Protein AF-A0A2D9P702-F1 (afdb_monomer_lite)

Secondary structure (DSSP, 8-state):
--SHHHHHHHHHHHHHS-----EEEEEEEEEE-TTS-EEEEEEEEEEEESSSEE-HHHHHHHHHHTSEETTEEEEEEEEEEE-----GGGHHHHHTT-S----EEEE-SSSPEEP----STTGGG-EEEEEEEE---------------------------

Sequence (161 aa):
MNIEESWLKNFKYHDKKKNPPIFEVKLFFLYVNSKNELEYLKEGSTYILQSKIFDKKDIIKNIKENQYIHKKKYKLISLLKFNIDINIENLEDFLLDTHDKNYMTALNNLEDITFTNNSTLFNELNNIFFVFLEDNYKNNTTKKIKFNTKTRNNKTKRFKA

Radius of gyration: 27.04 Å; chains: 1; bounding box: 48×30×107 Å

Structure (mmCIF, N/CA/C/O backbone):
data_AF-A0A2D9P702-F1
#
_entry.id   AF-A0A2D9P702-F1
#
loop_
_atom_site.group_PDB
_atom_site.id
_atom_site.type_symbol
_atom_site.label_atom_id
_atom_site.label_alt_id
_atom_site.label_comp_id
_atom_site.label_asym_id
_atom_site.label_entity_id
_atom_site.label_seq_id
_atom_site.pdbx_PDB_ins_code
_atom_site.Cartn_x
_atom_site.Cartn_y
_atom_site.Cartn_z
_atom_site.occupancy
_atom_site.B_iso_or_equiv
_atom_site.auth_seq_id
_atom_site.auth_comp_id
_atom_site.auth_asym_id
_atom_site.auth_atom_id
_atom_site.pdbx_PDB_model_num
ATOM 1 N N . MET A 1 1 ? -0.741 -12.822 -40.220 1.00 45.97 1 MET A N 1
ATOM 2 C CA . MET A 1 1 ? 0.520 -12.535 -39.505 1.00 45.97 1 MET A CA 1
ATOM 3 C C . MET A 1 1 ? 0.985 -11.099 -39.795 1.00 45.97 1 MET A C 1
ATOM 5 O O . MET A 1 1 ? 2.028 -10.928 -40.396 1.00 45.97 1 MET A O 1
ATOM 9 N N . ASN A 1 2 ? 0.189 -10.054 -39.492 1.00 51.59 2 ASN A N 1
ATOM 10 C CA . ASN A 1 2 ? 0.554 -8.683 -39.929 1.00 51.59 2 ASN A CA 1
ATOM 11 C C . ASN A 1 2 ? 0.009 -7.501 -39.095 1.00 51.59 2 ASN A C 1
ATOM 13 O O . ASN A 1 2 ? 0.209 -6.352 -39.470 1.00 51.59 2 ASN A O 1
ATOM 17 N N . ILE A 1 3 ? -0.661 -7.750 -37.967 1.00 52.44 3 ILE A N 1
ATOM 18 C CA . ILE A 1 3 ? -1.088 -6.685 -37.034 1.00 52.44 3 ILE A CA 1
ATOM 19 C C . ILE A 1 3 ? -0.254 -6.765 -35.751 1.00 52.44 3 ILE A C 1
ATOM 21 O O . ILE A 1 3 ? 0.208 -5.740 -35.254 1.00 52.44 3 ILE A O 1
ATOM 25 N N . GLU A 1 4 ? 0.033 -7.986 -35.287 1.00 54.59 4 GLU A N 1
ATOM 26 C CA . GLU A 1 4 ? 0.778 -8.253 -34.052 1.00 54.59 4 GLU A CA 1
ATOM 27 C C . GLU A 1 4 ? 2.236 -7.758 -34.068 1.00 54.59 4 GLU A C 1
ATOM 29 O O . GLU A 1 4 ? 2.728 -7.231 -33.079 1.00 54.59 4 GLU A O 1
ATOM 34 N N . GLU A 1 5 ? 2.932 -7.819 -35.203 1.00 64.38 5 GLU A N 1
ATOM 35 C CA . GLU A 1 5 ? 4.304 -7.295 -35.268 1.00 64.38 5 GLU A CA 1
ATOM 36 C C . GLU A 1 5 ? 4.372 -5.770 -35.424 1.00 64.38 5 GLU A C 1
ATOM 38 O O . GLU A 1 5 ? 5.365 -5.145 -35.042 1.00 64.38 5 GLU A O 1
ATOM 43 N N . SER A 1 6 ? 3.338 -5.157 -36.012 1.00 69.31 6 SER A N 1
ATOM 44 C CA . SER A 1 6 ? 3.342 -3.723 -36.316 1.00 69.31 6 SER A CA 1
ATOM 45 C C . SER A 1 6 ? 3.163 -2.887 -35.049 1.00 69.31 6 SER A C 1
ATOM 47 O O . SER A 1 6 ? 3.909 -1.926 -34.843 1.00 69.31 6 SER A O 1
ATOM 49 N N . TRP A 1 7 ? 2.251 -3.292 -34.153 1.00 73.75 7 TRP A N 1
ATOM 50 C CA . TRP A 1 7 ? 2.085 -2.614 -32.864 1.00 73.75 7 TRP A CA 1
ATOM 51 C C . TRP A 1 7 ? 3.349 -2.737 -32.006 1.00 73.75 7 TRP A C 1
ATOM 53 O O . TRP A 1 7 ? 3.794 -1.739 -31.444 1.00 73.75 7 TRP A O 1
ATOM 63 N N . LEU A 1 8 ? 3.984 -3.915 -31.981 1.00 70.94 8 LEU A N 1
ATOM 64 C CA . LEU A 1 8 ? 5.185 -4.168 -31.185 1.00 70.94 8 LEU A CA 1
ATOM 65 C C . LEU A 1 8 ? 6.379 -3.322 -31.652 1.00 70.94 8 LEU A C 1
ATOM 67 O O . LEU A 1 8 ? 7.097 -2.742 -30.835 1.00 70.94 8 LEU A O 1
ATOM 71 N N . LYS A 1 9 ? 6.584 -3.213 -32.972 1.00 73.06 9 LYS A N 1
ATOM 72 C CA . LYS A 1 9 ? 7.661 -2.400 -33.565 1.00 73.06 9 LYS A CA 1
ATOM 73 C C . LYS A 1 9 ? 7.445 -0.905 -33.325 1.00 73.06 9 LYS A C 1
ATOM 75 O O . LYS A 1 9 ? 8.382 -0.223 -32.905 1.00 73.06 9 LYS A O 1
ATOM 80 N N . ASN A 1 10 ? 6.222 -0.409 -33.523 1.00 72.00 10 ASN A N 1
ATOM 81 C CA . ASN A 1 10 ? 5.877 0.982 -33.217 1.00 72.00 10 ASN A CA 1
ATOM 82 C C . ASN A 1 10 ? 6.067 1.280 -31.725 1.00 72.00 10 ASN A C 1
ATOM 84 O O . ASN A 1 10 ? 6.603 2.324 -31.359 1.00 72.00 10 ASN A O 1
ATOM 88 N N . PHE A 1 11 ? 5.714 0.333 -30.858 1.00 71.31 11 PHE A N 1
ATOM 89 C CA . PHE A 1 11 ? 5.868 0.493 -29.422 1.00 71.31 11 PHE A CA 1
ATOM 90 C C . PHE A 1 11 ? 7.341 0.548 -28.984 1.00 71.31 11 PHE A C 1
ATOM 92 O O . PHE A 1 11 ? 7.750 1.494 -28.307 1.00 71.31 11 PHE A O 1
ATOM 99 N N . LYS A 1 12 ? 8.167 -0.411 -29.435 1.00 69.06 12 LYS A N 1
ATOM 100 C CA . LYS A 1 12 ? 9.627 -0.428 -29.198 1.00 69.06 12 LYS A CA 1
ATOM 101 C C . LYS A 1 12 ? 10.282 0.898 -29.614 1.00 69.06 12 LYS A C 1
ATOM 103 O O . LYS A 1 12 ? 11.251 1.330 -28.993 1.00 69.06 12 LYS A O 1
ATOM 108 N N . TYR A 1 13 ? 9.761 1.550 -30.655 1.00 70.19 13 TYR A N 1
ATOM 109 C CA . TYR A 1 13 ? 10.226 2.861 -31.105 1.00 70.19 13 TYR A CA 1
ATOM 110 C C . TYR A 1 13 ? 9.830 4.004 -30.151 1.00 70.19 13 TYR A C 1
ATOM 112 O O . TYR A 1 13 ? 10.665 4.858 -29.848 1.00 70.19 13 TYR A O 1
ATOM 120 N N . HIS A 1 14 ? 8.590 4.018 -29.652 1.00 65.75 14 HIS A N 1
ATOM 121 C CA . HIS A 1 14 ? 8.101 5.057 -28.741 1.00 65.75 14 HIS A CA 1
ATOM 122 C C . HIS A 1 14 ? 8.740 4.991 -27.350 1.00 65.75 14 HIS A C 1
ATOM 124 O O . HIS A 1 14 ? 9.120 6.033 -26.821 1.00 65.75 14 HIS A O 1
ATOM 130 N N . ASP A 1 15 ? 8.942 3.796 -26.793 1.00 68.31 15 ASP A N 1
ATOM 131 C CA . ASP A 1 15 ? 9.542 3.642 -25.461 1.00 68.31 15 ASP A CA 1
ATOM 132 C C . ASP A 1 15 ? 11.024 4.071 -25.418 1.00 68.31 15 ASP A C 1
ATOM 134 O O . ASP A 1 15 ? 11.485 4.702 -24.466 1.00 68.31 15 ASP A O 1
ATOM 138 N N . LYS A 1 16 ? 11.766 3.859 -26.516 1.00 65.88 16 LYS A N 1
ATOM 139 C CA . LYS A 1 16 ? 13.155 4.336 -26.654 1.00 65.88 16 LYS A CA 1
ATOM 140 C C . LYS A 1 16 ? 13.273 5.864 -26.670 1.00 65.88 16 LYS A C 1
ATOM 142 O O . LYS A 1 16 ? 14.352 6.392 -26.385 1.00 65.88 16 LYS A O 1
ATOM 147 N N . LYS A 1 17 ? 12.196 6.591 -26.984 1.00 59.59 17 LYS A N 1
ATOM 148 C CA . LYS A 1 17 ? 12.150 8.060 -27.033 1.00 59.59 17 LYS A CA 1
ATOM 149 C C . LYS A 1 17 ? 11.900 8.610 -25.616 1.00 59.59 17 LYS A C 1
ATOM 151 O O . LYS A 1 17 ? 10.847 9.151 -25.303 1.00 59.59 17 LYS A O 1
ATOM 156 N N . LYS A 1 18 ? 12.890 8.398 -24.744 1.00 55.62 18 LYS A N 1
ATOM 157 C CA . LYS A 1 18 ? 12.871 8.652 -23.294 1.00 55.62 18 LYS A CA 1
ATOM 158 C C . LYS A 1 18 ? 12.426 10.075 -22.918 1.00 55.62 18 LYS A C 1
ATOM 160 O O . LYS A 1 18 ? 13.208 11.015 -23.032 1.00 55.62 18 LYS A O 1
ATOM 165 N N . ASN A 1 19 ? 11.229 10.205 -22.352 1.00 55.91 19 ASN A N 1
ATOM 166 C CA . ASN A 1 19 ? 10.941 11.234 -21.347 1.00 55.91 19 ASN A CA 1
ATOM 167 C C . ASN A 1 19 ? 11.464 10.756 -19.975 1.00 55.91 19 ASN A C 1
ATOM 169 O O . ASN A 1 19 ? 11.643 9.546 -19.794 1.00 55.91 19 ASN A O 1
ATOM 173 N N . PRO A 1 20 ? 11.743 11.655 -19.006 1.00 57.66 20 PRO A N 1
ATOM 174 C CA . PRO A 1 20 ? 12.064 11.229 -17.644 1.00 57.66 20 PRO A CA 1
ATOM 175 C C . PRO A 1 20 ? 10.946 10.308 -17.135 1.00 57.66 20 PRO A C 1
ATOM 177 O O . PRO A 1 20 ? 9.774 10.591 -17.400 1.00 57.66 20 PRO A O 1
ATOM 180 N N . PRO A 1 21 ? 11.273 9.187 -16.473 1.00 64.62 21 PRO A N 1
ATOM 181 C CA . PRO A 1 21 ? 10.280 8.164 -16.227 1.00 64.62 21 PRO A CA 1
ATOM 182 C C . PRO A 1 21 ? 9.352 8.640 -15.111 1.00 64.62 21 PRO A C 1
ATOM 184 O O . PRO A 1 21 ? 9.713 8.653 -13.937 1.00 64.62 21 PRO A O 1
ATOM 187 N N . ILE A 1 22 ? 8.161 9.074 -15.507 1.00 71.56 22 ILE A N 1
ATOM 188 C CA . ILE A 1 22 ? 7.059 9.330 -14.593 1.00 71.56 22 ILE A CA 1
ATOM 189 C C . ILE A 1 22 ? 6.495 7.968 -14.193 1.00 71.56 22 ILE A C 1
ATOM 191 O O . ILE A 1 22 ? 6.166 7.147 -15.053 1.00 71.56 22 ILE A O 1
ATOM 195 N N . PHE A 1 23 ? 6.427 7.723 -12.888 1.00 79.75 23 PHE A N 1
ATOM 196 C CA . PHE A 1 23 ? 5.878 6.494 -12.331 1.00 79.75 23 PHE A CA 1
ATOM 197 C C . PHE A 1 23 ? 4.506 6.772 -11.750 1.00 79.75 23 PHE A C 1
ATOM 199 O O . PHE A 1 23 ? 4.380 7.471 -10.749 1.00 79.75 23 PHE A O 1
ATOM 206 N N . GLU A 1 24 ? 3.481 6.212 -12.374 1.00 86.75 24 GLU A N 1
ATOM 207 C CA . GLU A 1 24 ? 2.134 6.248 -11.827 1.00 86.75 24 GLU A CA 1
ATOM 208 C C . GLU A 1 24 ? 1.931 5.051 -10.910 1.00 86.75 24 GLU A C 1
ATOM 210 O O . GLU A 1 24 ? 2.299 3.933 -11.257 1.00 86.75 24 GLU A O 1
ATOM 215 N N . VAL A 1 25 ? 1.384 5.283 -9.721 1.00 91.31 25 VAL A N 1
ATOM 216 C CA . VAL A 1 25 ? 1.055 4.220 -8.771 1.00 91.31 25 VAL A CA 1
ATOM 217 C C . VAL A 1 25 ? -0.362 4.429 -8.274 1.00 91.31 25 VAL A C 1
ATOM 219 O O . VAL A 1 25 ? -0.660 5.447 -7.643 1.00 91.31 25 VAL A O 1
ATOM 222 N N . LYS A 1 26 ? -1.239 3.459 -8.529 1.00 94.19 26 LYS A N 1
ATOM 223 C CA . LYS A 1 26 ? -2.612 3.492 -8.014 1.00 94.19 26 LYS A CA 1
ATOM 224 C C . LYS A 1 26 ? -2.685 2.763 -6.685 1.00 94.19 26 LYS A C 1
ATOM 226 O O . LYS A 1 26 ? -2.084 1.703 -6.495 1.00 94.19 26 LYS A O 1
ATOM 231 N N . LEU A 1 27 ? -3.415 3.345 -5.743 1.00 95.94 27 LEU A N 1
ATOM 232 C CA . LEU A 1 27 ? -3.623 2.738 -4.436 1.00 95.94 27 LEU A CA 1
ATOM 233 C C . LEU A 1 27 ? -5.000 2.090 -4.381 1.00 95.94 27 LEU A C 1
ATOM 235 O O . LEU A 1 27 ? -5.995 2.693 -4.775 1.00 95.94 27 LEU A O 1
ATOM 239 N N . PHE A 1 28 ? -5.063 0.893 -3.820 1.00 97.44 28 PHE A N 1
ATOM 240 C CA . PHE A 1 28 ? -6.311 0.200 -3.535 1.00 97.44 28 PHE A CA 1
ATOM 241 C C . PHE A 1 28 ? -6.370 -0.150 -2.057 1.00 97.44 28 PHE A C 1
ATOM 243 O O . PHE A 1 28 ? -5.400 -0.643 -1.485 1.00 97.44 28 PHE A O 1
ATOM 250 N N . PHE A 1 29 ? -7.520 0.077 -1.435 1.00 97.56 29 PHE A N 1
ATOM 251 C CA . PHE A 1 29 ? -7.753 -0.221 -0.029 1.00 97.56 29 PHE A CA 1
ATOM 252 C C . PHE A 1 29 ? -8.835 -1.295 0.075 1.00 97.56 29 PHE A C 1
ATOM 254 O O . PHE A 1 29 ? -9.983 -1.074 -0.313 1.00 97.56 29 PHE A O 1
ATOM 261 N N . LEU A 1 30 ? -8.452 -2.465 0.575 1.00 97.56 30 LEU A N 1
ATOM 262 C CA . LEU A 1 30 ? -9.314 -3.628 0.746 1.00 97.56 30 LEU A CA 1
ATOM 263 C C . LEU A 1 30 ? -9.657 -3.771 2.217 1.00 97.56 30 LEU A C 1
ATOM 265 O O . LEU A 1 30 ? -8.760 -3.810 3.055 1.00 97.56 30 LEU A O 1
ATOM 269 N N . TYR A 1 31 ? -10.941 -3.890 2.523 1.00 97.06 31 TYR A N 1
ATOM 270 C CA . TYR A 1 31 ? -11.442 -3.982 3.885 1.00 97.06 31 TYR A CA 1
ATOM 271 C C . TYR A 1 31 ? -12.120 -5.320 4.092 1.00 97.06 31 TYR A C 1
ATOM 273 O O . TYR A 1 31 ? -13.155 -5.617 3.500 1.00 97.06 31 TYR A O 1
ATOM 281 N N . VAL A 1 32 ? -11.511 -6.122 4.949 1.00 96.31 32 VAL A N 1
ATOM 282 C CA . VAL A 1 32 ? -11.961 -7.452 5.322 1.00 96.31 32 VAL A CA 1
ATOM 283 C C . VAL A 1 32 ? -12.668 -7.357 6.668 1.00 96.31 32 VAL A C 1
ATOM 285 O O . VAL A 1 32 ? -12.134 -6.783 7.620 1.00 96.31 32 VAL A O 1
ATOM 288 N N . ASN A 1 33 ? -13.880 -7.895 6.751 1.00 94.19 33 ASN A N 1
ATOM 289 C CA . ASN A 1 33 ? -14.648 -7.910 7.988 1.00 94.19 33 ASN A CA 1
ATOM 290 C C . ASN A 1 33 ? -14.147 -8.992 8.961 1.00 94.19 33 ASN A C 1
ATOM 292 O O . ASN A 1 33 ? -13.300 -9.832 8.657 1.00 94.19 33 ASN A O 1
ATOM 296 N N . SER A 1 34 ? -14.731 -9.005 10.151 1.00 91.56 34 SER A N 1
ATOM 297 C CA . SER A 1 34 ? -14.501 -9.996 11.205 1.00 91.56 34 SER A CA 1
ATOM 298 C C . SER A 1 34 ? -14.815 -11.451 10.824 1.00 91.56 34 SER A C 1
ATOM 300 O O . SER A 1 34 ? -14.377 -12.362 11.527 1.00 91.56 34 SER A O 1
ATOM 302 N N . LYS A 1 35 ? -15.550 -11.682 9.729 1.00 93.94 35 LYS A N 1
ATOM 303 C CA . LYS A 1 35 ? -15.846 -13.005 9.157 1.00 93.94 35 LYS A CA 1
ATOM 304 C C . LYS A 1 35 ? -14.863 -13.410 8.051 1.00 93.94 35 LYS A C 1
ATOM 306 O O . LYS A 1 35 ? -15.063 -14.446 7.427 1.00 93.94 35 LYS A O 1
ATOM 311 N N . ASN A 1 36 ? -13.797 -12.635 7.839 1.00 92.38 36 ASN A N 1
ATOM 312 C CA . ASN A 1 36 ? -12.817 -12.808 6.765 1.00 92.38 36 ASN A CA 1
ATOM 313 C C . ASN A 1 36 ? -13.396 -12.649 5.349 1.00 92.38 36 ASN A C 1
ATOM 315 O O . ASN A 1 36 ? -12.857 -13.198 4.391 1.00 92.38 36 ASN A O 1
ATOM 319 N N . GLU A 1 37 ? -14.468 -11.877 5.200 1.00 95.19 37 GLU A N 1
ATOM 320 C CA . GLU A 1 37 ? -15.051 -11.546 3.900 1.00 95.19 37 GLU A CA 1
ATOM 321 C C . GLU A 1 37 ? -14.635 -10.128 3.500 1.00 95.19 37 GLU A C 1
ATOM 323 O O . GLU A 1 37 ? -14.589 -9.226 4.340 1.00 95.19 37 GLU A O 1
ATOM 328 N N . LEU A 1 38 ? -14.344 -9.915 2.215 1.00 95.50 38 LEU A N 1
ATOM 329 C CA . LEU A 1 38 ? -14.116 -8.576 1.677 1.00 95.50 38 LEU A CA 1
ATOM 330 C C . LEU A 1 38 ? -15.438 -7.792 1.725 1.00 95.50 38 LEU A C 1
ATOM 332 O O . LEU A 1 38 ? -16.350 -8.054 0.948 1.00 95.50 38 LEU A O 1
ATOM 336 N N . GLU A 1 39 ? -15.544 -6.847 2.655 1.00 94.75 39 GLU A N 1
ATOM 337 C CA . GLU A 1 39 ? -16.742 -6.030 2.887 1.00 94.75 39 GLU A CA 1
ATOM 338 C C . GLU A 1 39 ? -16.7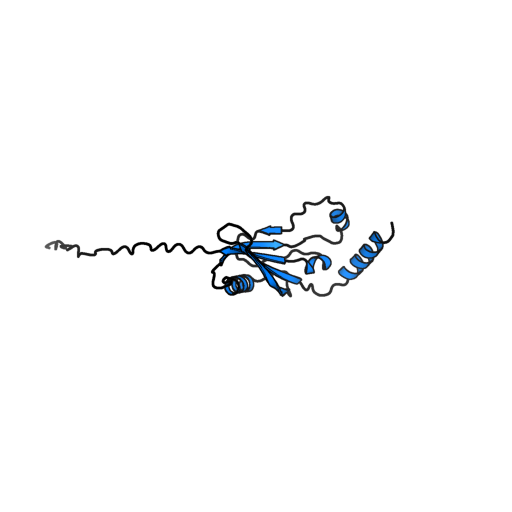32 -4.769 2.021 1.00 94.75 39 GLU A C 1
ATOM 340 O O . GLU A 1 39 ? -17.784 -4.299 1.593 1.00 94.75 39 GLU A O 1
ATOM 345 N N . TYR A 1 40 ? -15.547 -4.208 1.765 1.00 95.31 40 TYR A N 1
ATOM 346 C CA . TYR A 1 40 ? -15.426 -2.968 1.010 1.00 95.31 40 TYR A CA 1
ATOM 347 C C . TYR A 1 40 ? -14.109 -2.884 0.239 1.00 95.31 40 TYR A C 1
ATOM 349 O O . TYR A 1 40 ? -13.058 -3.323 0.709 1.00 95.31 40 TYR A O 1
ATOM 357 N N . LEU A 1 41 ? -14.173 -2.276 -0.943 1.00 96.19 41 LEU A N 1
ATOM 358 C CA . LEU A 1 41 ? -13.022 -1.945 -1.770 1.00 96.19 41 LEU A CA 1
ATOM 359 C C . LEU A 1 41 ? -13.101 -0.465 -2.130 1.00 96.19 41 LEU A C 1
ATOM 361 O O . LEU A 1 41 ? -14.127 0.016 -2.606 1.00 96.19 41 LEU A O 1
ATOM 365 N N . LYS A 1 42 ? -12.010 0.252 -1.886 1.00 95.88 42 LYS A N 1
ATOM 366 C CA . LYS A 1 42 ? -11.884 1.673 -2.189 1.00 95.88 42 LYS A CA 1
ATOM 367 C C . LYS A 1 42 ? -10.700 1.889 -3.111 1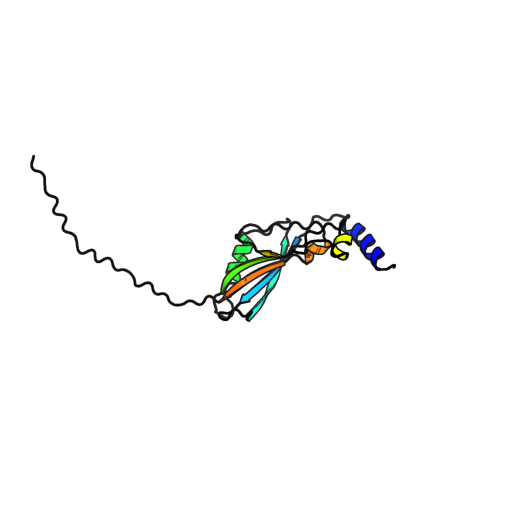.00 95.88 42 LYS A C 1
ATOM 369 O O . LYS A 1 42 ? -9.572 1.536 -2.768 1.00 95.88 42 LYS A O 1
ATOM 374 N N . GLU A 1 43 ? -10.963 2.521 -4.242 1.00 95.88 43 GLU A N 1
ATOM 375 C CA . GLU A 1 43 ? -9.915 3.071 -5.090 1.00 95.88 43 GLU A CA 1
ATOM 376 C C . GLU A 1 43 ? -9.404 4.385 -4.483 1.00 95.88 43 GLU A C 1
ATOM 378 O O . GLU A 1 43 ? -10.174 5.237 -4.029 1.00 95.88 43 GLU A O 1
ATOM 383 N N . GLY A 1 44 ? -8.085 4.490 -4.375 1.00 92.50 44 GLY A N 1
ATOM 384 C CA . GLY A 1 44 ? -7.380 5.639 -3.836 1.00 92.50 44 GLY A CA 1
ATOM 385 C C . GLY A 1 44 ? -6.968 6.646 -4.899 1.00 92.50 44 GLY A C 1
ATOM 386 O O . GLY A 1 44 ? -7.266 6.514 -6.082 1.00 92.50 44 GLY A O 1
ATOM 387 N N . SER A 1 45 ? -6.218 7.654 -4.462 1.00 90.50 45 SER A N 1
ATOM 388 C CA . SER A 1 45 ? -5.561 8.580 -5.380 1.00 90.50 45 SER A CA 1
ATOM 389 C C . SER A 1 45 ? -4.466 7.871 -6.176 1.00 90.50 45 SER A C 1
ATOM 391 O O . SER A 1 45 ? -3.760 7.006 -5.653 1.00 90.50 45 SER A O 1
ATOM 393 N N . THR A 1 46 ? -4.286 8.295 -7.425 1.00 91.00 46 THR A N 1
ATOM 394 C CA . THR A 1 46 ? -3.104 7.940 -8.217 1.00 91.00 46 THR A CA 1
ATOM 395 C C . THR A 1 46 ? -1.951 8.860 -7.831 1.00 91.00 46 THR A C 1
ATOM 397 O O . THR A 1 46 ? -2.116 10.080 -7.778 1.00 91.00 46 THR A O 1
ATOM 400 N N . TYR A 1 47 ? -0.790 8.279 -7.544 1.00 90.81 47 TYR A N 1
ATOM 401 C CA . TYR A 1 47 ? 0.435 9.007 -7.242 1.00 90.81 47 TYR A CA 1
ATOM 402 C C . TYR A 1 47 ? 1.308 9.095 -8.482 1.00 90.81 47 TYR A C 1
ATOM 404 O O . TYR A 1 47 ? 1.581 8.083 -9.118 1.00 90.81 47 TYR A O 1
ATOM 412 N N . ILE A 1 48 ? 1.770 10.305 -8.783 1.00 88.81 48 ILE A N 1
ATOM 413 C CA . ILE A 1 48 ? 2.739 10.575 -9.842 1.00 88.81 48 ILE A CA 1
ATOM 414 C C . ILE A 1 48 ? 4.096 10.756 -9.164 1.00 88.81 48 ILE A C 1
ATOM 416 O O . ILE A 1 48 ? 4.354 11.780 -8.530 1.00 88.81 48 ILE A O 1
ATOM 420 N N . LEU A 1 49 ? 4.948 9.743 -9.259 1.00 86.69 49 LEU A N 1
ATOM 421 C CA . LEU A 1 49 ? 6.269 9.727 -8.649 1.00 86.69 49 LEU A CA 1
ATOM 422 C C . LEU A 1 49 ? 7.318 10.217 -9.651 1.00 86.69 49 LEU A C 1
ATOM 424 O O . LEU A 1 49 ? 7.355 9.797 -10.809 1.00 86.69 49 LEU A O 1
ATOM 428 N N . GLN A 1 50 ? 8.202 11.095 -9.176 1.00 82.75 50 GLN A N 1
ATOM 429 C CA . GLN A 1 50 ? 9.375 11.560 -9.929 1.00 82.75 50 GLN A CA 1
ATOM 430 C C . GLN A 1 50 ? 10.562 10.587 -9.824 1.00 82.75 50 GLN A C 1
ATOM 432 O O . GLN A 1 50 ? 11.569 10.747 -10.511 1.00 82.75 50 GLN A O 1
ATOM 437 N N . SER A 1 51 ? 10.457 9.585 -8.950 1.00 83.81 51 SER A N 1
ATOM 438 C CA . SER A 1 51 ? 11.440 8.527 -8.740 1.00 83.81 51 SER A CA 1
ATOM 439 C C . SER A 1 51 ? 10.733 7.169 -8.700 1.00 83.81 51 SER A C 1
ATOM 441 O O . SER A 1 51 ? 9.512 7.089 -8.590 1.00 83.81 51 SER A O 1
ATOM 443 N N . LYS A 1 52 ? 11.501 6.076 -8.747 1.00 86.06 52 LYS A N 1
ATOM 444 C CA . LYS A 1 52 ? 10.968 4.709 -8.607 1.00 86.06 52 LYS A CA 1
ATOM 445 C C . LYS A 1 52 ? 10.600 4.340 -7.163 1.00 86.06 52 LYS A C 1
ATOM 447 O O . LYS A 1 52 ? 10.495 3.155 -6.854 1.00 86.06 52 LYS A O 1
ATOM 452 N N . ILE A 1 53 ? 10.497 5.320 -6.268 1.00 89.75 53 ILE A N 1
ATOM 453 C CA . ILE A 1 53 ? 10.354 5.113 -4.830 1.00 89.75 53 ILE A CA 1
ATOM 454 C C . ILE A 1 53 ? 9.036 5.726 -4.375 1.00 89.75 53 ILE A C 1
ATOM 456 O O . ILE A 1 53 ? 8.774 6.902 -4.614 1.00 89.75 53 ILE A O 1
ATOM 460 N N . PHE A 1 54 ? 8.216 4.917 -3.713 1.00 91.94 54 PHE A N 1
ATOM 461 C CA . PHE A 1 54 ? 7.050 5.385 -2.980 1.00 91.94 54 PHE A CA 1
ATOM 462 C C . PHE A 1 54 ? 7.401 5.471 -1.495 1.00 91.94 54 PHE A C 1
ATOM 464 O O . PHE A 1 54 ? 7.697 4.457 -0.853 1.00 91.94 54 PHE A O 1
ATOM 471 N N . ASP A 1 55 ? 7.382 6.690 -0.965 1.00 94.00 55 ASP A N 1
ATOM 472 C CA . ASP A 1 55 ? 7.922 6.999 0.354 1.00 94.00 55 ASP A CA 1
ATOM 473 C C . ASP A 1 55 ? 7.101 6.370 1.483 1.00 94.00 55 ASP A C 1
ATOM 475 O O . ASP A 1 55 ? 5.873 6.483 1.562 1.00 94.00 55 ASP A O 1
ATOM 479 N N . LYS A 1 56 ? 7.800 5.831 2.482 1.00 95.25 56 LYS A N 1
ATOM 480 C CA . LYS A 1 56 ? 7.222 5.323 3.730 1.00 95.25 56 LYS A CA 1
ATOM 481 C C . LYS A 1 56 ? 6.317 6.336 4.419 1.00 95.25 56 LYS A C 1
ATOM 483 O O . LYS A 1 56 ? 5.335 5.957 5.061 1.00 95.25 56 LYS A O 1
ATOM 488 N N . LYS A 1 57 ? 6.638 7.629 4.325 1.00 95.31 57 LYS A N 1
ATOM 489 C CA . LYS A 1 57 ? 5.815 8.699 4.908 1.00 95.31 57 LYS A CA 1
ATOM 490 C C . LYS A 1 57 ? 4.412 8.704 4.303 1.00 95.31 57 LYS A C 1
ATOM 492 O O . LYS A 1 57 ? 3.440 8.780 5.058 1.00 95.31 57 LYS A O 1
ATOM 497 N N . ASP A 1 58 ? 4.310 8.550 2.987 1.00 94.50 58 ASP A N 1
ATOM 498 C CA . ASP A 1 58 ? 3.035 8.495 2.277 1.00 94.50 58 ASP A CA 1
ATOM 499 C C . ASP A 1 58 ? 2.297 7.185 2.533 1.00 94.50 58 ASP A C 1
ATOM 501 O O . ASP A 1 58 ? 1.078 7.202 2.707 1.00 94.50 58 ASP A O 1
ATOM 505 N N . ILE A 1 59 ? 3.012 6.064 2.677 1.00 94.94 59 ILE A N 1
ATOM 506 C CA . ILE A 1 59 ? 2.417 4.794 3.127 1.00 94.94 59 ILE A CA 1
ATOM 507 C C . ILE A 1 59 ? 1.739 4.995 4.487 1.00 94.94 59 ILE A C 1
ATOM 509 O O . ILE A 1 59 ? 0.555 4.708 4.652 1.00 94.94 59 ILE A O 1
ATOM 513 N N . ILE A 1 60 ? 2.467 5.540 5.468 1.00 95.88 60 ILE A N 1
ATOM 514 C CA . ILE A 1 60 ? 1.950 5.770 6.825 1.00 95.88 60 ILE A CA 1
ATOM 515 C C . ILE A 1 60 ? 0.770 6.747 6.810 1.00 95.88 60 ILE A C 1
ATOM 517 O O . ILE A 1 60 ? -0.199 6.544 7.548 1.00 95.88 60 ILE A O 1
ATOM 521 N N . LYS A 1 61 ? 0.836 7.799 5.989 1.00 96.06 61 LYS A N 1
ATOM 522 C CA . LYS A 1 61 ? -0.259 8.757 5.815 1.00 96.06 61 LYS A CA 1
ATOM 523 C C . LYS A 1 61 ? -1.518 8.057 5.302 1.00 96.06 61 LYS A C 1
ATOM 525 O O . LYS A 1 61 ? -2.551 8.123 5.968 1.00 96.06 61 LYS A O 1
ATOM 530 N N . ASN A 1 62 ? -1.401 7.308 4.206 1.00 95.88 62 ASN A N 1
ATOM 531 C CA . ASN A 1 62 ? -2.510 6.551 3.629 1.00 95.88 62 ASN A CA 1
ATOM 532 C C . ASN A 1 62 ? -3.101 5.553 4.628 1.00 95.88 62 ASN A C 1
ATOM 534 O O . ASN A 1 62 ? -4.320 5.442 4.725 1.00 95.88 62 ASN A O 1
ATOM 538 N N . ILE A 1 63 ? -2.270 4.884 5.434 1.00 95.75 63 ILE A N 1
ATOM 539 C CA . ILE A 1 63 ? -2.758 3.977 6.480 1.00 95.75 63 ILE A CA 1
ATOM 540 C C . ILE A 1 63 ? -3.632 4.721 7.492 1.00 95.75 63 ILE A C 1
ATOM 542 O O . ILE A 1 63 ? -4.731 4.273 7.809 1.00 95.75 63 ILE A O 1
ATOM 546 N N . LYS A 1 64 ? -3.161 5.866 8.000 1.00 95.31 64 LYS A N 1
ATOM 547 C CA . LYS A 1 64 ? -3.874 6.642 9.026 1.00 95.31 64 LYS A CA 1
ATOM 548 C C . LYS A 1 64 ? -5.189 7.2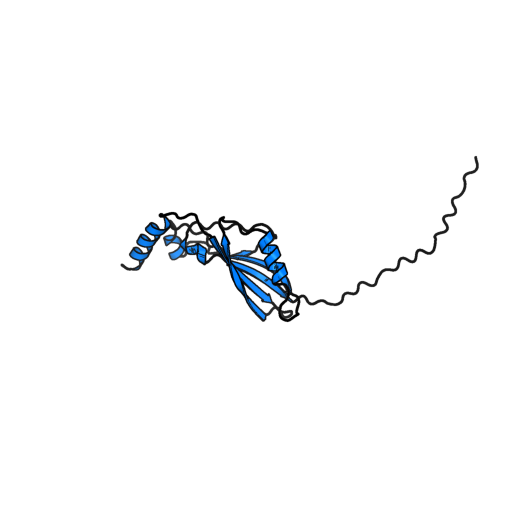25 8.515 1.00 95.31 64 LYS A C 1
ATOM 550 O O . LYS A 1 64 ? -6.168 7.238 9.259 1.00 95.31 64 LYS A O 1
ATOM 555 N N . GLU A 1 65 ? -5.208 7.700 7.275 1.00 95.19 65 GLU A N 1
ATOM 556 C CA . GLU A 1 65 ? -6.393 8.294 6.644 1.00 95.19 65 GLU A CA 1
ATOM 557 C C . GLU A 1 65 ? -7.474 7.250 6.335 1.00 95.19 65 GLU A C 1
ATOM 559 O O . GLU A 1 65 ? -8.660 7.566 6.346 1.00 95.19 65 GLU A O 1
ATOM 564 N N . ASN A 1 66 ? -7.077 5.993 6.120 1.00 95.31 66 ASN A N 1
ATOM 565 C CA . ASN A 1 66 ? -7.967 4.919 5.678 1.00 95.31 66 ASN A CA 1
ATOM 566 C C . ASN A 1 66 ? -8.286 3.880 6.768 1.00 95.31 66 ASN A C 1
ATOM 568 O O . ASN A 1 66 ? -8.939 2.882 6.480 1.00 95.31 66 ASN A O 1
ATOM 572 N N . GLN A 1 67 ? -7.881 4.117 8.020 1.00 94.38 67 GLN A N 1
ATOM 573 C CA . GLN A 1 67 ? -8.090 3.190 9.145 1.00 94.38 67 GLN A CA 1
ATOM 574 C C . GLN A 1 67 ? -9.542 3.142 9.671 1.00 94.38 67 GLN A C 1
ATOM 576 O O . GLN A 1 67 ? -9.857 2.299 10.507 1.00 94.38 67 GLN A O 1
ATOM 581 N N . TYR A 1 68 ? -10.420 4.057 9.246 1.00 93.19 68 TYR A N 1
ATOM 582 C CA . TYR A 1 68 ? -11.829 4.074 9.650 1.00 93.19 68 TYR A CA 1
ATOM 583 C C . TYR A 1 68 ? -12.742 4.104 8.428 1.00 93.19 68 TYR A C 1
ATOM 585 O O . TYR A 1 68 ? -12.610 4.978 7.574 1.00 93.19 68 TYR A O 1
ATOM 593 N N . ILE A 1 69 ? -13.722 3.205 8.400 1.00 91.81 69 ILE A N 1
ATOM 594 C CA . ILE A 1 69 ? -14.815 3.203 7.425 1.00 91.81 69 ILE A CA 1
ATOM 595 C C . ILE A 1 69 ? -16.127 3.030 8.173 1.00 91.81 69 ILE A C 1
ATOM 597 O O . ILE A 1 69 ? -16.232 2.188 9.056 1.00 91.81 69 ILE A O 1
ATOM 601 N N . HIS A 1 70 ? -17.128 3.856 7.855 1.00 87.81 70 HIS A N 1
ATOM 602 C CA . HIS A 1 70 ? -18.459 3.799 8.479 1.00 87.81 70 HIS A CA 1
ATOM 603 C C . HIS A 1 70 ? -18.423 3.732 10.021 1.00 87.81 70 HIS A C 1
ATOM 605 O O . HIS A 1 70 ? -19.201 3.013 10.642 1.00 87.81 70 HIS A O 1
ATOM 611 N N . LYS A 1 71 ? -17.507 4.488 10.651 1.00 87.62 71 LYS A N 1
ATOM 612 C CA . LYS A 1 71 ? -17.248 4.509 12.110 1.00 87.62 71 LYS A CA 1
ATOM 613 C C . LYS A 1 71 ? -16.685 3.207 12.699 1.00 87.62 71 LYS A C 1
ATOM 615 O O . LYS A 1 71 ? -16.446 3.151 13.903 1.00 87.62 71 LYS A O 1
ATOM 620 N N . LYS A 1 72 ? -16.426 2.189 11.881 1.00 91.19 72 LYS A N 1
ATOM 621 C CA . LYS A 1 72 ? -15.678 0.994 12.268 1.00 91.19 72 LYS A CA 1
ATOM 622 C C . LYS A 1 72 ? -14.189 1.237 12.074 1.00 91.19 72 LYS A C 1
ATOM 624 O O . LYS A 1 72 ? -13.775 1.885 11.111 1.00 91.19 72 LYS A O 1
ATOM 629 N N . LYS A 1 73 ? -13.392 0.719 13.001 1.00 93.75 73 LYS A N 1
ATOM 630 C CA . LYS A 1 73 ? -11.936 0.765 12.923 1.00 93.75 73 LYS A CA 1
ATOM 631 C C . LYS A 1 73 ? -11.430 -0.481 12.214 1.00 93.75 73 LYS A C 1
ATOM 633 O O . LYS A 1 73 ? -11.857 -1.587 12.529 1.00 93.75 73 LYS A O 1
ATOM 638 N N . TYR A 1 74 ? -10.473 -0.293 11.323 1.00 95.69 74 TYR A N 1
ATOM 639 C CA . TYR A 1 74 ? -9.748 -1.369 10.680 1.00 95.69 74 TYR A CA 1
ATOM 640 C C . TYR A 1 74 ? -8.251 -1.194 10.908 1.00 95.69 74 TYR A C 1
ATOM 642 O O . TYR A 1 74 ? -7.716 -0.082 10.927 1.00 95.69 74 TYR A O 1
ATOM 650 N N . LYS A 1 75 ? -7.560 -2.315 11.078 1.00 94.62 75 LYS A N 1
ATOM 651 C CA . LYS A 1 75 ? -6.112 -2.379 11.231 1.00 94.62 75 LYS A CA 1
ATOM 652 C C . LYS A 1 75 ? -5.496 -2.895 9.938 1.00 94.62 75 LYS A C 1
ATOM 654 O O . LYS A 1 75 ? -5.962 -3.890 9.394 1.00 94.62 75 LYS A O 1
ATOM 659 N N . LEU A 1 76 ? -4.429 -2.253 9.467 1.00 95.19 76 LEU A N 1
ATOM 660 C CA . LEU A 1 76 ? -3.648 -2.788 8.354 1.00 95.19 76 LEU A CA 1
ATOM 661 C C . LEU A 1 76 ? -3.042 -4.142 8.754 1.00 95.19 76 LEU A C 1
ATOM 663 O O . LEU A 1 76 ? -2.379 -4.238 9.790 1.00 95.19 76 LEU A O 1
ATOM 667 N N . ILE A 1 77 ? -3.258 -5.162 7.927 1.00 94.62 77 ILE A N 1
ATOM 668 C CA . ILE A 1 77 ? -2.692 -6.506 8.104 1.00 94.62 77 ILE A CA 1
ATOM 669 C C . ILE A 1 77 ? -1.676 -6.869 7.025 1.00 94.62 77 ILE A C 1
ATOM 671 O O . ILE A 1 77 ? -0.791 -7.678 7.283 1.00 94.62 77 ILE A O 1
ATOM 675 N N . SER A 1 78 ? -1.788 -6.284 5.832 1.00 94.62 78 SER A N 1
ATOM 676 C CA . SER A 1 78 ? -0.875 -6.567 4.731 1.00 94.62 78 SER A CA 1
ATOM 677 C C . SER A 1 78 ? -0.778 -5.384 3.780 1.00 94.62 78 SER A C 1
ATOM 679 O O . SER A 1 78 ? -1.730 -4.618 3.614 1.00 94.62 78 SER A O 1
ATOM 681 N N . LEU A 1 79 ? 0.387 -5.254 3.158 1.00 96.38 79 LEU A N 1
ATOM 682 C CA . LEU A 1 79 ? 0.662 -4.313 2.091 1.00 96.38 79 LEU A CA 1
ATOM 683 C C . LEU A 1 79 ? 1.224 -5.113 0.918 1.00 96.38 79 LEU A C 1
ATOM 685 O O . LEU A 1 79 ? 2.203 -5.840 1.082 1.00 96.38 79 LEU A O 1
ATOM 689 N N . LEU A 1 80 ? 0.594 -5.016 -0.247 1.00 95.25 80 LEU A N 1
ATOM 690 C CA . LEU A 1 80 ? 1.000 -5.749 -1.441 1.00 95.25 80 LEU A CA 1
ATOM 691 C C . LEU A 1 80 ? 1.415 -4.755 -2.516 1.00 95.25 80 LEU A C 1
ATOM 693 O O . LEU A 1 80 ? 0.722 -3.771 -2.763 1.00 95.25 80 LEU A O 1
ATOM 697 N N . LYS A 1 81 ? 2.535 -5.031 -3.171 1.00 94.06 81 LYS A N 1
ATOM 698 C CA . LYS A 1 81 ? 3.012 -4.295 -4.338 1.00 94.06 81 LYS A CA 1
ATOM 699 C C . LYS A 1 81 ? 2.777 -5.149 -5.570 1.00 94.06 81 LYS A C 1
ATOM 701 O O . LYS A 1 81 ? 3.262 -6.276 -5.621 1.00 94.06 81 LYS A O 1
ATOM 706 N N . PHE A 1 82 ? 2.098 -4.589 -6.559 1.00 92.31 82 PHE A N 1
ATOM 707 C CA . PHE A 1 82 ? 2.029 -5.139 -7.901 1.00 92.31 82 PHE A CA 1
ATOM 708 C C . PHE A 1 82 ? 2.893 -4.291 -8.825 1.00 92.31 82 PHE A C 1
ATOM 710 O O . PHE A 1 82 ? 2.659 -3.092 -8.984 1.00 92.31 82 PHE A O 1
ATOM 717 N N . ASN A 1 83 ? 3.914 -4.913 -9.398 1.00 89.75 83 ASN A N 1
ATOM 718 C CA . ASN A 1 83 ? 4.836 -4.267 -10.315 1.00 89.75 83 ASN A CA 1
ATOM 719 C C . ASN A 1 83 ? 5.336 -5.307 -11.314 1.00 89.75 83 ASN A C 1
ATOM 721 O O . ASN A 1 83 ? 5.877 -6.340 -10.926 1.00 89.75 83 ASN A O 1
ATOM 725 N N . ILE A 1 84 ? 5.147 -5.018 -12.597 1.00 83.69 84 ILE A N 1
ATOM 726 C CA . ILE A 1 84 ? 5.651 -5.858 -13.677 1.00 83.69 84 ILE A CA 1
ATOM 727 C C . ILE A 1 84 ? 7.070 -5.392 -14.002 1.00 83.69 84 ILE A C 1
ATOM 729 O O . ILE A 1 84 ? 7.289 -4.222 -14.314 1.00 83.69 84 ILE A O 1
ATOM 733 N N . ASP A 1 85 ? 8.029 -6.309 -13.909 1.00 78.06 85 ASP A N 1
ATOM 734 C CA . ASP A 1 85 ? 9.440 -6.066 -14.212 1.00 78.06 85 ASP A CA 1
ATOM 735 C C . ASP A 1 85 ? 9.842 -6.807 -15.486 1.00 78.06 85 ASP A C 1
ATOM 737 O O . ASP A 1 85 ? 10.582 -7.788 -15.474 1.00 78.06 85 ASP A O 1
ATOM 741 N N . ILE A 1 86 ? 9.261 -6.377 -16.602 1.00 75.06 86 ILE A N 1
ATOM 742 C CA . ILE A 1 86 ? 9.548 -6.953 -17.912 1.00 75.06 86 ILE A CA 1
ATOM 743 C C . ILE A 1 86 ? 10.278 -5.908 -18.735 1.00 75.06 86 ILE A C 1
ATOM 745 O O . ILE A 1 86 ? 9.795 -4.789 -18.932 1.00 75.06 86 ILE A O 1
ATOM 749 N N . ASN A 1 87 ? 11.446 -6.292 -19.243 1.00 71.31 87 ASN A N 1
ATOM 750 C CA . ASN A 1 87 ? 12.120 -5.532 -20.279 1.00 71.31 87 ASN A CA 1
ATOM 751 C C . ASN A 1 87 ? 11.392 -5.750 -21.614 1.00 71.31 87 ASN A C 1
ATOM 753 O O . ASN A 1 87 ? 11.069 -6.875 -21.984 1.00 71.31 87 ASN A O 1
ATOM 757 N N . ILE A 1 88 ? 11.175 -4.672 -22.359 1.00 69.81 88 ILE A N 1
ATOM 758 C CA . ILE A 1 88 ? 10.510 -4.671 -23.671 1.00 69.81 88 ILE A CA 1
ATOM 759 C C . ILE A 1 88 ? 11.245 -5.552 -24.679 1.00 69.81 88 ILE A C 1
ATOM 761 O O . ILE A 1 88 ? 10.635 -6.087 -25.605 1.00 69.81 88 ILE A O 1
ATOM 765 N N . GLU A 1 89 ? 12.557 -5.702 -24.517 1.00 70.75 89 GLU A N 1
ATOM 766 C CA . GLU A 1 89 ? 13.361 -6.597 -25.350 1.00 70.75 89 GLU A CA 1
ATOM 767 C C . GLU A 1 89 ? 12.919 -8.061 -25.208 1.00 70.75 89 GLU A C 1
ATOM 769 O O . GLU A 1 89 ? 12.922 -8.776 -26.204 1.00 70.75 89 GLU A O 1
ATOM 774 N N . ASN A 1 90 ? 12.399 -8.443 -24.037 1.00 70.44 90 ASN A N 1
ATOM 775 C CA . ASN A 1 90 ? 11.914 -9.790 -23.719 1.00 70.44 90 ASN A CA 1
ATOM 776 C C . ASN A 1 90 ? 10.374 -9.864 -23.710 1.00 70.44 90 ASN A C 1
ATOM 778 O O . ASN A 1 90 ? 9.787 -10.784 -23.144 1.00 70.44 90 ASN A O 1
ATOM 782 N N . LEU A 1 91 ? 9.681 -8.883 -24.305 1.00 73.75 91 LEU A N 1
ATOM 783 C CA . LEU A 1 91 ? 8.213 -8.887 -24.342 1.00 73.75 91 LEU A CA 1
ATOM 784 C C . LEU A 1 91 ? 7.665 -10.107 -25.103 1.00 73.75 91 LEU A C 1
ATOM 786 O O . LEU A 1 91 ? 6.577 -10.589 -24.810 1.00 73.75 91 LEU A O 1
ATOM 790 N N . GLU A 1 92 ? 8.424 -10.604 -26.078 1.00 74.56 92 GLU A N 1
ATOM 791 C CA . GLU A 1 92 ? 8.081 -11.802 -26.848 1.00 74.56 92 GLU A CA 1
ATOM 792 C C . GLU A 1 92 ? 8.062 -13.043 -25.941 1.00 74.56 92 GLU A C 1
ATOM 794 O O . GLU A 1 92 ? 7.100 -13.806 -25.982 1.00 74.56 92 GLU A O 1
ATOM 799 N N . ASP A 1 93 ? 9.028 -13.172 -25.029 1.00 73.25 93 ASP A N 1
ATOM 800 C CA . ASP A 1 93 ? 9.074 -14.258 -24.041 1.00 73.25 93 ASP A CA 1
ATOM 801 C C . ASP A 1 93 ? 7.908 -14.177 -23.041 1.00 73.25 93 ASP A C 1
ATOM 803 O O . ASP A 1 93 ? 7.331 -15.193 -22.650 1.00 73.25 93 ASP A O 1
ATOM 807 N N . PHE A 1 94 ? 7.490 -12.961 -22.671 1.00 72.94 94 PHE A N 1
ATOM 808 C CA . PHE A 1 94 ? 6.289 -12.759 -21.855 1.00 72.94 94 PHE A CA 1
ATOM 809 C C . PHE A 1 94 ? 5.010 -13.243 -22.555 1.00 72.94 94 PHE A C 1
ATOM 811 O O . PHE A 1 94 ? 4.152 -13.854 -21.915 1.00 72.94 94 PHE A O 1
ATOM 818 N N . LEU A 1 95 ? 4.880 -12.994 -23.862 1.00 74.88 95 LEU A N 1
ATOM 819 C CA . LEU A 1 95 ? 3.735 -13.453 -24.656 1.00 74.88 95 LEU A CA 1
ATOM 820 C C . LEU A 1 95 ? 3.743 -14.975 -24.851 1.00 74.88 95 LEU A C 1
ATOM 822 O O . LEU A 1 95 ? 2.677 -15.582 -24.941 1.00 74.88 95 LEU A O 1
ATOM 826 N N . LEU A 1 96 ? 4.929 -15.585 -24.888 1.00 76.94 96 LEU A N 1
ATOM 827 C CA . LEU A 1 96 ? 5.125 -17.028 -25.047 1.00 76.94 96 LEU A CA 1
ATOM 828 C C . LEU A 1 96 ? 4.981 -17.823 -23.737 1.00 76.94 96 LEU A C 1
ATOM 830 O O . LEU A 1 96 ? 5.106 -19.045 -23.760 1.00 76.94 96 LEU A O 1
ATOM 834 N N . ASP A 1 97 ? 4.673 -17.156 -22.619 1.00 68.94 97 ASP A N 1
ATOM 835 C CA . ASP A 1 97 ? 4.427 -17.770 -21.304 1.00 68.94 97 ASP A CA 1
ATOM 836 C C . ASP A 1 97 ? 5.605 -18.599 -20.756 1.00 68.94 97 ASP A C 1
ATOM 838 O O . ASP A 1 97 ? 5.430 -19.593 -20.053 1.00 68.94 97 ASP A O 1
ATOM 842 N N . THR A 1 98 ? 6.835 -18.211 -21.090 1.00 67.19 98 THR A N 1
ATOM 843 C CA . THR A 1 98 ? 8.045 -18.954 -20.696 1.00 67.19 98 THR A CA 1
ATOM 844 C C . THR A 1 98 ? 8.666 -18.462 -19.383 1.00 67.19 98 THR A C 1
ATOM 846 O O . THR A 1 98 ? 9.693 -18.988 -18.953 1.00 67.19 98 THR A O 1
ATOM 849 N N . HIS A 1 99 ? 8.052 -17.476 -18.720 1.00 64.31 99 HIS A N 1
ATOM 850 C CA . HIS A 1 99 ? 8.574 -16.816 -17.519 1.00 64.31 99 HIS A CA 1
ATOM 851 C C . HIS A 1 99 ? 7.697 -17.017 -16.276 1.00 64.31 99 HIS A C 1
ATOM 853 O O . HIS A 1 99 ? 6.474 -17.081 -16.364 1.00 64.31 99 HIS A O 1
ATOM 859 N N . ASP A 1 100 ? 8.324 -17.022 -15.093 1.00 66.06 100 ASP A N 1
ATOM 860 C CA . ASP A 1 100 ? 7.623 -17.025 -13.804 1.00 66.06 100 ASP A CA 1
ATOM 861 C C . ASP A 1 100 ? 6.840 -15.713 -13.593 1.00 66.06 100 ASP A C 1
ATOM 863 O O . ASP A 1 100 ? 7.406 -14.628 -13.451 1.00 66.06 100 ASP A O 1
ATOM 867 N N . LYS A 1 101 ? 5.507 -15.814 -13.541 1.00 70.38 101 LYS A N 1
ATOM 868 C CA . LYS A 1 101 ? 4.552 -14.685 -13.543 1.00 70.38 101 LYS A CA 1
ATOM 869 C C . LYS A 1 101 ? 4.247 -14.079 -12.161 1.00 70.38 101 LYS A C 1
ATOM 871 O O . LYS A 1 101 ? 3.125 -13.639 -11.900 1.00 70.38 101 LYS A O 1
ATOM 876 N N . ASN A 1 102 ? 5.216 -14.028 -11.251 1.00 80.06 102 ASN A N 1
ATOM 877 C CA . ASN A 1 102 ? 4.990 -13.498 -9.898 1.00 80.06 102 ASN A CA 1
ATOM 878 C C . ASN A 1 102 ? 5.246 -11.982 -9.814 1.00 80.06 102 ASN A C 1
ATOM 880 O O . ASN A 1 102 ? 6.278 -11.539 -9.322 1.00 80.06 102 ASN A O 1
ATOM 884 N N . TYR A 1 103 ? 4.275 -11.179 -10.261 1.00 87.38 103 TYR A N 1
ATOM 885 C CA . TYR A 1 103 ? 4.348 -9.702 -10.232 1.00 87.38 103 TYR A CA 1
ATOM 886 C C . TYR A 1 103 ? 3.767 -9.063 -8.962 1.00 87.38 103 TYR A C 1
ATOM 888 O O . TYR A 1 103 ? 3.848 -7.847 -8.776 1.00 87.38 103 TYR A O 1
ATOM 896 N N . MET A 1 104 ? 3.157 -9.872 -8.092 1.00 90.12 104 MET A N 1
ATOM 897 C CA . MET A 1 104 ? 2.593 -9.439 -6.816 1.00 90.12 104 MET A CA 1
ATOM 898 C C . MET A 1 104 ? 3.521 -9.861 -5.677 1.00 90.12 104 MET A C 1
ATOM 900 O O . MET A 1 104 ? 3.797 -11.044 -5.492 1.00 90.12 104 MET A O 1
ATOM 904 N N . THR A 1 105 ? 3.965 -8.898 -4.878 1.00 91.69 105 THR A N 1
ATOM 905 C CA . THR A 1 105 ? 4.867 -9.127 -3.745 1.00 91.69 105 THR A CA 1
ATOM 906 C C . THR A 1 105 ? 4.255 -8.595 -2.458 1.00 91.69 105 THR A C 1
ATOM 908 O O . THR A 1 105 ? 3.817 -7.444 -2.414 1.00 91.69 105 THR A O 1
ATOM 911 N N . ALA A 1 106 ? 4.246 -9.409 -1.403 1.00 92.94 106 ALA A N 1
ATOM 912 C CA . ALA A 1 106 ? 3.872 -8.959 -0.067 1.00 92.94 106 ALA A CA 1
ATOM 913 C C . ALA A 1 106 ? 5.038 -8.210 0.593 1.00 92.94 106 ALA A C 1
ATOM 915 O O . ALA A 1 106 ? 6.177 -8.679 0.590 1.00 92.94 106 ALA A O 1
ATOM 916 N N . LEU A 1 107 ? 4.749 -7.043 1.161 1.00 91.69 107 LEU A N 1
ATOM 917 C CA . LEU A 1 107 ? 5.717 -6.199 1.848 1.00 91.69 107 LEU A CA 1
ATOM 918 C C . LEU A 1 107 ? 5.631 -6.467 3.350 1.00 91.69 107 LEU A C 1
ATOM 920 O O . LEU A 1 107 ? 4.650 -6.122 4.008 1.00 91.69 107 LEU A O 1
ATOM 924 N N . ASN A 1 108 ? 6.673 -7.097 3.889 1.00 87.00 108 ASN A N 1
ATOM 925 C CA . ASN A 1 108 ? 6.711 -7.515 5.294 1.00 87.00 108 ASN A CA 1
ATOM 926 C C . ASN A 1 108 ? 6.970 -6.346 6.256 1.00 87.00 108 ASN A C 1
ATOM 928 O O . ASN A 1 108 ? 6.533 -6.381 7.405 1.00 87.00 108 ASN A O 1
ATOM 932 N N . ASN A 1 109 ? 7.657 -5.306 5.776 1.00 87.62 109 ASN A N 1
ATOM 933 C CA . ASN A 1 109 ? 8.042 -4.142 6.562 1.00 87.62 109 ASN A CA 1
ATOM 934 C C . ASN A 1 109 ? 7.432 -2.865 5.979 1.00 87.62 109 ASN A C 1
ATOM 936 O O . ASN A 1 109 ? 7.284 -2.717 4.767 1.00 87.62 109 ASN A O 1
ATOM 940 N N . LEU A 1 110 ? 7.136 -1.907 6.860 1.00 89.38 110 LEU A N 1
ATOM 941 C CA . LEU A 1 110 ? 6.784 -0.544 6.465 1.00 89.38 110 LEU A CA 1
ATOM 942 C C . LEU A 1 110 ? 8.067 0.235 6.162 1.00 89.38 110 LEU A C 1
ATOM 944 O O . LEU A 1 110 ? 8.594 0.952 7.020 1.00 89.38 110 LEU A O 1
ATOM 948 N N . GLU A 1 111 ? 8.568 0.054 4.952 1.00 92.62 111 GLU A N 1
ATOM 949 C CA . GLU A 1 111 ? 9.735 0.723 4.373 1.00 92.62 111 GLU A CA 1
ATOM 950 C C . GLU A 1 111 ? 9.347 1.386 3.049 1.00 92.62 111 GLU A C 1
ATOM 952 O O . GLU A 1 111 ? 8.198 1.285 2.614 1.00 92.62 111 GLU A O 1
ATOM 957 N N . ASP A 1 112 ? 10.285 2.111 2.445 1.00 93.31 112 ASP A N 1
ATOM 958 C CA . ASP A 1 112 ? 10.069 2.710 1.132 1.00 93.31 112 ASP A CA 1
ATOM 959 C C . ASP A 1 112 ? 9.891 1.603 0.084 1.00 93.31 112 ASP A C 1
ATOM 961 O O . ASP A 1 112 ? 10.589 0.586 0.099 1.00 93.31 112 ASP A O 1
ATOM 965 N N . ILE A 1 113 ? 8.945 1.789 -0.834 1.00 91.38 113 ILE A N 1
ATOM 966 C CA . ILE A 1 113 ? 8.639 0.785 -1.854 1.00 91.38 113 ILE A CA 1
ATOM 967 C C . ILE A 1 113 ? 9.351 1.156 -3.142 1.00 91.38 113 ILE A C 1
ATOM 969 O O . ILE A 1 113 ? 9.076 2.200 -3.730 1.00 91.38 113 ILE A O 1
ATOM 973 N N . THR A 1 114 ? 10.222 0.269 -3.612 1.00 90.25 114 THR A N 1
ATOM 974 C CA . THR A 1 114 ? 10.927 0.431 -4.883 1.00 90.25 114 THR A CA 1
ATOM 975 C C . THR A 1 114 ? 10.221 -0.323 -6.012 1.00 90.25 114 THR A C 1
ATOM 977 O O . THR A 1 114 ? 9.831 -1.492 -5.881 1.00 90.25 114 THR A O 1
ATOM 980 N N . PHE A 1 115 ? 10.060 0.352 -7.145 1.00 86.75 115 PHE A N 1
ATOM 981 C CA . PHE A 1 115 ? 9.551 -0.210 -8.393 1.00 86.75 115 PHE A CA 1
ATOM 982 C C . PHE A 1 115 ? 10.722 -0.483 -9.334 1.00 86.75 115 PHE A C 1
ATOM 984 O O . PHE A 1 115 ? 11.611 0.354 -9.484 1.00 86.75 115 PHE A O 1
ATOM 991 N N . THR A 1 116 ? 10.751 -1.645 -9.981 1.00 77.88 116 THR A N 1
ATOM 992 C CA . THR A 1 116 ? 11.858 -2.015 -10.880 1.00 77.88 116 THR A CA 1
ATOM 993 C C . THR A 1 116 ? 11.522 -1.822 -12.352 1.00 77.88 116 THR A C 1
ATOM 995 O O . THR A 1 116 ? 12.374 -2.074 -13.192 1.00 77.88 116 THR A O 1
ATOM 998 N N . ASN A 1 117 ? 10.351 -1.254 -12.673 1.00 67.38 117 ASN A N 1
ATOM 999 C CA . ASN A 1 117 ? 9.839 -1.246 -14.041 1.00 67.38 117 ASN A CA 1
ATOM 1000 C C . ASN A 1 117 ? 10.855 -0.721 -15.070 1.00 67.38 117 ASN A C 1
ATOM 1002 O O . ASN A 1 117 ? 11.431 0.369 -14.915 1.00 67.38 117 ASN A O 1
ATOM 1006 N N . ASN A 1 118 ? 11.040 -1.524 -16.112 1.00 62.75 118 ASN A N 1
ATOM 1007 C CA . ASN A 1 118 ? 11.957 -1.289 -17.220 1.00 62.75 118 ASN A CA 1
ATOM 1008 C C . ASN A 1 118 ? 11.234 -0.780 -18.476 1.00 62.75 118 ASN A C 1
ATOM 1010 O O . ASN A 1 118 ? 11.899 -0.395 -19.433 1.00 62.75 118 ASN A O 1
ATOM 1014 N N . SER A 1 119 ? 9.897 -0.729 -18.462 1.00 70.44 119 SER A N 1
ATOM 1015 C CA . SER A 1 119 ? 9.077 -0.272 -19.583 1.00 70.44 119 SER A CA 1
ATOM 1016 C C . SER A 1 119 ? 8.060 0.781 -19.167 1.00 70.44 119 SER A C 1
ATOM 1018 O O . SER A 1 119 ? 7.412 0.651 -18.128 1.00 70.44 119 SER A O 1
ATOM 1020 N N . THR A 1 120 ? 7.831 1.778 -20.021 1.00 73.31 120 THR A N 1
ATOM 1021 C CA . THR A 1 120 ? 6.731 2.731 -19.822 1.00 73.31 120 THR A CA 1
ATOM 1022 C C . THR A 1 120 ? 5.347 2.086 -19.956 1.00 73.31 120 THR A C 1
ATOM 1024 O O . THR A 1 120 ? 4.422 2.554 -19.301 1.00 73.31 120 THR A O 1
ATOM 1027 N N . LEU A 1 121 ? 5.202 0.968 -20.689 1.00 74.00 121 LEU A N 1
ATOM 1028 C CA . LEU A 1 121 ? 3.924 0.241 -20.854 1.00 74.00 121 LEU A CA 1
ATOM 1029 C C . LEU A 1 121 ? 3.292 -0.147 -19.529 1.00 74.00 121 LEU A C 1
ATOM 1031 O O . LEU A 1 121 ? 2.096 0.010 -19.316 1.00 74.00 121 LEU A O 1
ATOM 1035 N N . PHE A 1 122 ? 4.109 -0.717 -18.652 1.00 77.94 122 PHE A N 1
ATOM 1036 C CA . PHE A 1 122 ? 3.607 -1.311 -17.426 1.00 77.94 122 PHE A CA 1
ATOM 1037 C C . PHE A 1 122 ? 3.537 -0.301 -16.281 1.00 77.94 122 PHE A C 1
ATOM 1039 O O . PHE A 1 122 ? 3.134 -0.664 -15.178 1.00 77.94 122 PHE A O 1
ATOM 1046 N N . ASN A 1 123 ? 3.912 0.965 -16.523 1.00 79.19 123 ASN A N 1
ATOM 1047 C CA . ASN A 1 123 ? 3.899 1.985 -15.480 1.00 79.19 123 ASN A CA 1
ATOM 1048 C C . ASN A 1 123 ? 2.484 2.218 -14.951 1.00 79.19 123 ASN A C 1
ATOM 1050 O O . ASN A 1 123 ? 2.303 2.2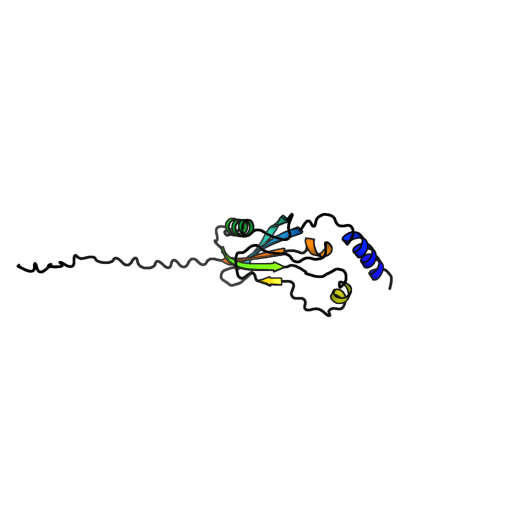54 -13.741 1.00 79.19 123 ASN A O 1
ATOM 1054 N N . GLU A 1 124 ? 1.489 2.277 -15.836 1.00 79.19 124 GLU A N 1
ATOM 1055 C CA . GLU A 1 124 ? 0.079 2.482 -15.469 1.00 79.19 124 GLU A CA 1
ATOM 1056 C C . GLU A 1 124 ? -0.532 1.306 -14.691 1.00 79.19 124 GLU A C 1
ATOM 1058 O O . GLU A 1 124 ? -1.599 1.437 -14.084 1.00 79.19 124 GLU A O 1
ATOM 1063 N N . LEU A 1 125 ? 0.133 0.146 -14.717 1.00 86.94 125 LEU A N 1
ATOM 1064 C CA . LEU A 1 125 ? -0.298 -1.060 -14.019 1.00 86.94 125 LEU A CA 1
ATOM 1065 C C . LEU A 1 125 ? 0.300 -1.173 -12.619 1.00 86.94 125 LEU A C 1
ATOM 1067 O O . LEU A 1 125 ? -0.061 -2.099 -11.899 1.00 86.94 125 LEU A O 1
ATOM 1071 N N . ASN A 1 126 ? 1.205 -0.281 -12.215 1.00 89.56 126 ASN A N 1
ATOM 1072 C CA . ASN A 1 126 ? 1.784 -0.340 -10.881 1.00 89.56 126 ASN A CA 1
ATOM 1073 C C . ASN A 1 126 ? 0.732 -0.000 -9.830 1.00 89.56 126 ASN A C 1
ATOM 1075 O O . ASN A 1 126 ? 0.154 1.088 -9.820 1.00 89.56 126 ASN A O 1
ATOM 1079 N N . ASN A 1 127 ? 0.529 -0.930 -8.902 1.00 93.69 127 ASN A N 1
ATOM 1080 C CA . ASN A 1 127 ? -0.491 -0.796 -7.876 1.00 93.69 127 ASN A CA 1
ATOM 1081 C C . ASN A 1 127 ? 0.075 -1.139 -6.501 1.00 93.69 127 ASN A C 1
ATOM 1083 O O . ASN A 1 127 ? 0.907 -2.039 -6.357 1.00 93.69 127 ASN A O 1
ATOM 1087 N N . ILE A 1 128 ? -0.424 -0.459 -5.474 1.00 95.38 128 ILE A N 1
ATOM 1088 C CA . ILE A 1 128 ? -0.209 -0.842 -4.079 1.00 95.38 128 ILE A CA 1
ATOM 1089 C C . ILE A 1 128 ? -1.566 -1.150 -3.459 1.00 95.38 128 ILE A C 1
ATOM 1091 O O . ILE A 1 128 ? -2.471 -0.317 -3.456 1.00 95.38 128 ILE A O 1
ATOM 1095 N N . PHE A 1 129 ? -1.688 -2.342 -2.893 1.00 96.81 129 PHE A N 1
ATOM 1096 C CA . PHE A 1 129 ? -2.885 -2.793 -2.206 1.00 96.81 12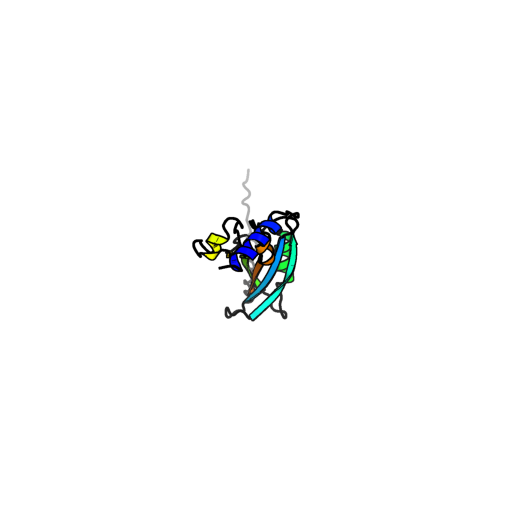9 PHE A CA 1
ATOM 1097 C C . PHE A 1 129 ? -2.652 -2.761 -0.700 1.00 96.81 129 PHE A C 1
ATOM 1099 O O . PHE A 1 129 ? -1.757 -3.423 -0.176 1.00 96.81 129 PHE A O 1
ATOM 1106 N N . PHE A 1 130 ? -3.485 -2.014 0.007 1.00 97.19 130 PHE A N 1
ATOM 1107 C CA . PHE A 1 130 ? -3.529 -1.985 1.458 1.00 97.19 130 PHE A CA 1
ATOM 1108 C C . PHE A 1 130 ? -4.665 -2.887 1.920 1.00 97.19 130 PHE A C 1
ATOM 1110 O O . PHE A 1 130 ? -5.830 -2.620 1.628 1.00 97.19 130 PHE A O 1
ATOM 1117 N N . VAL A 1 131 ? -4.337 -3.941 2.660 1.00 96.81 131 VAL A N 1
ATOM 1118 C CA . VAL A 1 131 ? -5.327 -4.873 3.196 1.00 96.81 131 VAL A CA 1
ATOM 1119 C C . VAL A 1 131 ? -5.560 -4.562 4.666 1.00 96.81 131 VAL A C 1
ATOM 1121 O O . VAL A 1 131 ? -4.656 -4.656 5.501 1.00 96.81 131 VAL A O 1
ATOM 1124 N N . PHE A 1 132 ? -6.794 -4.200 4.974 1.00 96.56 132 PHE A N 1
ATOM 1125 C CA . PHE A 1 132 ? -7.285 -3.830 6.286 1.00 96.56 132 PHE A CA 1
ATOM 1126 C C . PHE A 1 132 ? -8.226 -4.903 6.820 1.00 96.56 132 PHE A C 1
ATOM 1128 O O . PHE A 1 132 ? -9.090 -5.385 6.099 1.00 96.56 132 PHE A O 1
ATOM 1135 N N . LEU A 1 133 ? -8.086 -5.243 8.097 1.00 95.94 133 LEU A N 1
ATOM 1136 C CA . LEU A 1 133 ? -8.968 -6.163 8.808 1.00 95.94 133 LEU A CA 1
ATOM 1137 C C . LEU A 1 133 ? -9.743 -5.409 9.885 1.00 95.94 133 LEU A C 1
ATOM 1139 O O . LEU A 1 133 ? -9.164 -4.584 10.596 1.00 95.94 133 LEU A O 1
ATOM 1143 N N . GLU A 1 134 ? -11.036 -5.698 10.006 1.00 94.69 134 GLU A N 1
ATOM 1144 C CA . GLU A 1 134 ? -11.906 -5.136 11.040 1.00 94.69 134 GLU A CA 1
ATOM 1145 C C . GLU A 1 134 ? -11.305 -5.399 12.427 1.00 94.69 134 GLU A C 1
ATOM 1147 O O . GLU A 1 134 ? -11.032 -6.538 12.818 1.00 94.69 134 GLU A O 1
ATOM 1152 N N . ASP A 1 135 ? -11.062 -4.319 13.171 1.00 88.19 135 ASP A N 1
ATOM 1153 C CA . ASP A 1 135 ? -10.482 -4.395 14.504 1.00 88.19 135 ASP A CA 1
ATOM 1154 C C . ASP A 1 135 ? -11.597 -4.723 15.500 1.00 88.19 135 ASP A C 1
ATOM 1156 O O . ASP A 1 135 ? -12.310 -3.846 15.997 1.00 88.19 135 ASP A O 1
ATOM 1160 N N . ASN A 1 136 ? -11.767 -6.015 15.777 1.00 76.38 136 ASN A N 1
ATOM 1161 C CA . ASN A 1 136 ? -12.647 -6.486 16.835 1.00 76.38 136 ASN A CA 1
ATOM 1162 C C . ASN A 1 136 ? -12.043 -6.115 18.192 1.00 76.38 136 ASN A C 1
ATOM 1164 O O . ASN A 1 136 ? -11.406 -6.950 18.843 1.00 76.38 136 ASN A O 1
ATOM 1168 N N . TYR A 1 137 ? -12.256 -4.878 18.646 1.00 62.44 137 TYR A N 1
ATOM 1169 C CA . TYR A 1 137 ? -11.977 -4.484 20.025 1.00 62.44 137 TYR A CA 1
ATOM 1170 C C . TYR A 1 137 ? -12.825 -5.341 20.973 1.00 62.44 137 TYR A C 1
ATOM 1172 O O . TYR A 1 137 ? -13.929 -4.984 21.379 1.00 62.44 137 TYR A O 1
ATOM 1180 N N . LYS A 1 138 ? -12.293 -6.495 21.375 1.00 60.56 138 LYS A N 1
ATOM 1181 C CA . LYS A 1 138 ? -12.690 -7.118 22.631 1.00 60.56 138 LYS A CA 1
ATOM 1182 C C . LYS A 1 138 ? -12.137 -6.207 23.717 1.00 60.56 138 LYS A C 1
ATOM 1184 O O . LYS A 1 138 ? -10.929 -5.979 23.768 1.00 60.56 138 LYS A O 1
ATOM 1189 N N . ASN A 1 139 ? -13.011 -5.660 24.560 1.00 55.97 139 ASN A N 1
ATOM 1190 C CA . ASN A 1 139 ? -12.631 -4.903 25.751 1.00 55.97 139 ASN A CA 1
ATOM 1191 C C . ASN A 1 139 ? -11.884 -5.825 26.728 1.00 55.97 139 ASN A C 1
ATOM 1193 O O . ASN A 1 139 ? -12.425 -6.241 27.751 1.00 55.97 139 ASN A O 1
ATOM 1197 N N . ASN A 1 140 ? -10.631 -6.157 26.422 1.00 58.69 140 ASN A N 1
ATOM 1198 C CA . ASN A 1 140 ? -9.724 -6.820 27.340 1.00 58.69 140 ASN A CA 1
ATOM 1199 C C . ASN A 1 140 ? -9.294 -5.769 28.361 1.00 58.69 140 ASN A C 1
ATOM 1201 O O . ASN A 1 140 ? -8.217 -5.182 28.277 1.00 58.69 140 ASN A O 1
ATOM 1205 N N . THR A 1 141 ? -10.181 -5.494 29.315 1.00 64.88 141 THR A N 1
ATOM 1206 C CA . THR A 1 141 ? -9.830 -4.760 30.523 1.00 64.88 141 THR A CA 1
ATOM 1207 C C . THR A 1 141 ? -8.851 -5.639 31.291 1.00 64.88 141 THR A C 1
ATOM 1209 O O . THR A 1 141 ? -9.228 -6.553 32.021 1.00 64.88 141 THR A O 1
ATOM 1212 N N . THR A 1 142 ? -7.552 -5.417 31.102 1.00 66.12 142 THR A N 1
ATOM 1213 C CA . THR A 1 142 ? -6.575 -5.972 32.033 1.00 66.12 142 THR A CA 1
ATOM 1214 C C . THR A 1 142 ? -6.936 -5.417 33.408 1.00 66.12 142 THR A C 1
ATOM 1216 O O . THR A 1 142 ? -7.007 -4.202 33.611 1.00 66.12 142 THR A O 1
ATOM 1219 N N . LYS A 1 143 ? -7.273 -6.301 34.359 1.00 69.56 143 LYS A N 1
ATOM 1220 C CA . LYS A 1 143 ? -7.542 -5.881 35.739 1.00 69.56 143 LYS A CA 1
ATOM 1221 C C . LYS A 1 143 ? -6.326 -5.092 36.213 1.00 69.56 143 LYS A C 1
ATOM 1223 O O . LYS A 1 143 ? -5.235 -5.648 36.309 1.00 69.56 143 LYS A O 1
ATOM 1228 N N . LYS A 1 144 ? -6.515 -3.804 36.508 1.00 72.81 144 LYS A N 1
ATOM 1229 C CA . LYS A 1 144 ? -5.482 -2.945 37.093 1.00 72.81 144 LYS A CA 1
ATOM 1230 C C . LYS A 1 144 ? -4.935 -3.628 38.349 1.00 72.81 144 LYS A C 1
ATOM 1232 O O . LYS A 1 144 ? -5.631 -3.704 39.362 1.00 72.81 144 LYS A O 1
ATOM 1237 N N . ILE A 1 145 ? -3.702 -4.126 38.278 1.00 72.69 145 ILE A N 1
ATOM 1238 C CA . ILE A 1 145 ? -3.007 -4.720 39.420 1.00 72.69 145 ILE A CA 1
ATOM 1239 C C . ILE A 1 145 ? -2.696 -3.577 40.388 1.00 72.69 145 ILE A C 1
ATOM 1241 O O . ILE A 1 145 ? -1.833 -2.739 40.136 1.00 72.69 145 ILE A O 1
ATOM 1245 N N . LYS A 1 146 ? -3.453 -3.496 41.484 1.00 74.81 146 LYS A N 1
ATOM 1246 C CA . LYS A 1 146 ? -3.145 -2.590 42.592 1.00 74.81 146 LYS A CA 1
ATOM 1247 C C . LYS A 1 146 ? -2.078 -3.265 43.449 1.00 74.81 146 LYS A C 1
ATOM 1249 O O . LYS A 1 146 ? -2.393 -4.185 44.200 1.00 74.81 146 LYS A O 1
ATOM 1254 N N . PHE A 1 147 ? -0.826 -2.824 43.347 1.00 70.75 147 PHE A N 1
ATOM 1255 C CA . PHE A 1 147 ? 0.198 -3.216 44.313 1.00 70.75 147 PHE A CA 1
ATOM 1256 C C . PHE A 1 147 ? -0.192 -2.644 45.676 1.00 70.75 147 PHE A C 1
ATOM 1258 O O . PHE A 1 147 ? -0.215 -1.431 45.870 1.00 70.75 147 PHE A O 1
ATOM 1265 N N . ASN A 1 148 ? -0.556 -3.517 46.613 1.00 67.31 148 ASN A N 1
ATOM 1266 C CA . ASN A 1 148 ? -0.859 -3.114 47.977 1.00 67.31 148 ASN A CA 1
ATOM 1267 C C . ASN A 1 148 ? 0.472 -2.873 48.699 1.00 67.31 148 ASN A C 1
ATOM 1269 O O . ASN A 1 148 ? 1.010 -3.769 49.347 1.00 67.31 148 ASN A O 1
ATOM 1273 N N . THR A 1 149 ? 1.044 -1.679 48.550 1.00 63.97 149 THR A N 1
ATOM 1274 C CA . THR A 1 149 ? 2.234 -1.253 49.293 1.00 63.97 149 THR A CA 1
ATOM 1275 C C . THR A 1 149 ? 1.839 -0.917 50.730 1.00 63.97 149 THR A C 1
ATOM 1277 O O . THR A 1 149 ? 1.929 0.228 51.168 1.00 63.97 149 THR A O 1
ATOM 1280 N N . LYS A 1 150 ? 1.382 -1.917 51.491 1.00 59.03 150 LYS A N 1
ATOM 1281 C CA . LYS A 1 150 ? 1.414 -1.820 52.949 1.00 59.03 150 LYS A CA 1
ATOM 1282 C C . LYS A 1 150 ? 2.882 -1.889 53.347 1.00 59.03 150 LYS A C 1
ATOM 1284 O O . LYS A 1 150 ? 3.484 -2.958 53.338 1.00 59.03 150 LYS A O 1
ATOM 1289 N N . THR A 1 151 ? 3.447 -0.706 53.569 1.00 59.47 151 THR A N 1
ATOM 1290 C CA . THR A 1 151 ? 4.684 -0.403 54.298 1.00 59.47 151 THR A CA 1
ATOM 1291 C C . THR A 1 151 ? 5.294 -1.625 54.982 1.00 59.47 151 THR A C 1
ATOM 1293 O O . THR A 1 151 ? 4.921 -1.999 56.096 1.00 59.47 151 THR A O 1
ATOM 1296 N N . ARG A 1 152 ? 6.262 -2.256 54.311 1.00 55.12 152 ARG A N 1
ATOM 1297 C CA . ARG A 1 152 ? 7.188 -3.171 54.972 1.00 55.12 152 ARG A CA 1
ATOM 1298 C C . ARG A 1 152 ? 8.031 -2.286 55.884 1.00 55.12 152 ARG A C 1
ATOM 1300 O O . ARG A 1 152 ? 8.883 -1.544 55.405 1.00 55.12 152 ARG A O 1
ATOM 1307 N N . ASN A 1 153 ? 7.732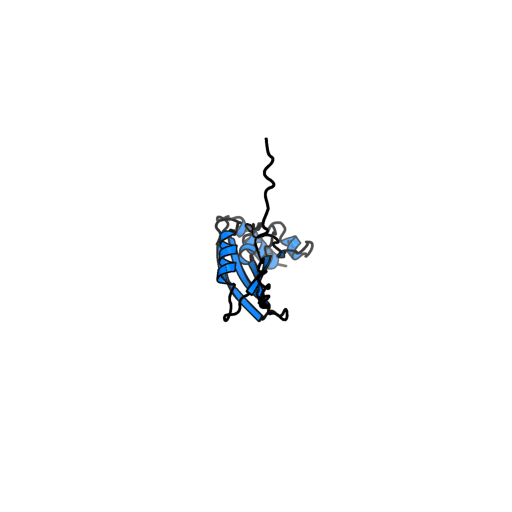 -2.302 57.180 1.00 56.06 153 ASN A N 1
ATOM 1308 C CA . ASN A 1 153 ? 8.557 -1.677 58.208 1.00 56.06 153 ASN A CA 1
ATOM 1309 C C . ASN A 1 153 ? 9.931 -2.359 58.188 1.00 56.06 153 ASN A C 1
ATOM 1311 O O . ASN A 1 153 ? 10.172 -3.315 58.925 1.00 56.06 153 ASN A O 1
ATOM 1315 N N . ASN A 1 154 ? 10.825 -1.893 57.317 1.00 54.53 154 ASN A N 1
ATOM 1316 C CA . ASN A 1 154 ? 12.233 -2.242 57.365 1.00 54.53 154 ASN A CA 1
ATOM 1317 C C . ASN A 1 154 ? 12.794 -1.602 58.636 1.00 54.53 154 ASN A C 1
ATOM 1319 O O . ASN A 1 154 ? 13.231 -0.455 58.634 1.00 54.53 154 ASN A O 1
ATOM 1323 N N . LYS A 1 155 ? 12.746 -2.348 59.744 1.00 57.66 155 LYS A N 1
ATOM 1324 C CA . LYS A 1 155 ? 13.572 -2.077 60.919 1.00 57.66 155 LYS A CA 1
ATOM 1325 C C . LYS A 1 155 ? 15.024 -2.217 60.470 1.00 57.66 155 LYS A C 1
ATOM 1327 O O . LYS A 1 155 ? 15.559 -3.323 60.427 1.00 57.66 155 LYS A O 1
ATOM 1332 N N . THR A 1 156 ? 15.656 -1.110 60.104 1.00 59.34 156 THR A N 1
ATOM 1333 C CA . THR A 1 156 ? 17.108 -1.046 59.982 1.00 59.34 156 THR A CA 1
ATOM 1334 C C . THR A 1 156 ? 17.685 -1.328 61.370 1.00 59.34 156 THR A C 1
ATOM 1336 O O . THR A 1 156 ? 17.510 -0.554 62.311 1.00 59.34 156 THR A O 1
ATOM 1339 N N . LYS A 1 157 ? 18.320 -2.494 61.545 1.00 61.12 157 LYS A N 1
ATOM 1340 C CA . LYS A 1 157 ? 19.126 -2.765 62.739 1.00 61.12 157 LYS A CA 1
ATOM 1341 C C . LYS A 1 157 ? 20.311 -1.803 62.701 1.00 61.12 157 LYS A C 1
ATOM 1343 O O . LYS A 1 157 ? 21.199 -1.940 61.866 1.00 61.12 157 LYS A O 1
ATOM 1348 N N . ARG A 1 158 ? 20.292 -0.807 63.585 1.00 57.69 158 ARG A N 1
ATOM 1349 C CA . ARG A 1 158 ? 21.419 0.092 63.841 1.00 57.69 158 ARG A CA 1
ATOM 1350 C C . ARG A 1 158 ? 22.558 -0.766 64.407 1.00 57.69 158 ARG A C 1
ATOM 1352 O O . ARG A 1 158 ? 22.416 -1.298 65.506 1.00 57.69 158 ARG A O 1
ATOM 1359 N N . PHE A 1 159 ? 23.641 -0.950 63.654 1.00 59.88 159 PHE A N 1
ATOM 1360 C CA . PHE A 1 159 ? 24.879 -1.499 64.210 1.00 59.88 159 PHE A CA 1
ATOM 1361 C C . PHE A 1 159 ? 25.425 -0.477 65.215 1.00 59.88 159 PHE A C 1
ATOM 1363 O O . PHE A 1 159 ? 25.555 0.703 64.883 1.00 59.88 159 PHE A O 1
ATOM 1370 N N . LYS A 1 160 ? 25.644 -0.905 66.463 1.00 49.81 160 LYS A N 1
ATOM 1371 C CA . LYS A 1 160 ? 26.360 -0.102 67.459 1.00 49.81 160 LYS A CA 1
ATOM 1372 C C . LYS A 1 160 ? 27.861 -0.223 67.182 1.00 49.81 160 LYS A C 1
ATOM 1374 O O . LYS A 1 160 ? 28.318 -1.326 66.886 1.00 49.81 160 LYS A O 1
ATOM 1379 N N . ALA A 1 161 ? 28.537 0.923 67.232 1.00 51.69 161 ALA A N 1
ATOM 1380 C CA . ALA A 1 161 ? 29.990 1.057 67.220 1.00 51.69 161 ALA A CA 1
ATOM 1381 C C . ALA A 1 161 ? 30.605 0.535 68.523 1.00 51.69 161 ALA A C 1
ATOM 1383 O O . ALA A 1 161 ? 29.879 0.558 69.549 1.00 51.69 161 ALA A O 1
#

Foldseek 3Di:
DPPVVVVLVVQVVVFVVDDQQWFKEWEKEFEAEPVRHGPDIDTDDIDTDSAQKDFLVVVVVVQVVPQDDPNFGWHFDWKKKAADADASVCVVVVVVVVDDPCRIDIDPDSGIDGHNHNTSVCRNVIYMYTYIYGPPPPVPPPPPDDDPCPDPPPPPPDDDD

pLDDT: mean 80.4, std 14.44, range [45.97, 97.56]